Protein AF-A0A523V7X3-F1 (afdb_monomer)

Solvent-accessible surface area (backbone atoms only — not comparable to full-atom values): 6472 Å² total; per-residue (Å²): 141,84,72,87,79,76,80,51,74,69,57,52,54,48,49,52,51,59,47,60,76,43,55,84,45,97,79,38,64,65,64,50,52,50,51,48,22,69,75,69,60,20,37,58,74,79,51,42,60,54,52,14,61,64,70,76,48,55,48,65,59,55,52,50,50,45,71,67,39,88,89,45,47,68,55,85,63,70,98,73,83,86,82,76,63,77,51,73,74,34,50,77,74,43,31,66,56,55,49,56,60,77,74,106

Sequence (104 aa):
MSKATAITEAELARIDTIVSEHSRQKWAMIPLLQKIQNEFGYIPPQSIPIIARSLGLFPSQVQGVISFYAQLYTQPRGRTVVRVCRGTACHVRGGKTILKLVKR

Radius of gyration: 16.98 Å; Cα contacts (8 Å, |Δi|>4): 75; chains: 1; bounding box: 39×35×40 Å

Structure (mmCIF, N/CA/C/O backbone):
data_AF-A0A523V7X3-F1
#
_entry.id   AF-A0A523V7X3-F1
#
loop_
_atom_site.group_PDB
_atom_site.id
_atom_site.type_symbol
_atom_site.label_atom_id
_atom_site.label_alt_id
_atom_site.label_comp_id
_atom_site.label_asym_id
_atom_site.label_entity_id
_atom_site.label_seq_id
_atom_site.pdbx_PDB_ins_code
_atom_site.Cartn_x
_atom_site.Cartn_y
_atom_site.Cartn_z
_atom_site.occupancy
_atom_site.B_iso_or_equiv
_atom_site.auth_seq_id
_atom_site.auth_comp_id
_atom_site.auth_asym_id
_atom_site.auth_atom_id
_atom_site.pdbx_PDB_model_num
ATOM 1 N N . MET A 1 1 ? 4.165 21.425 -4.529 1.00 32.44 1 MET A N 1
ATOM 2 C CA . MET A 1 1 ? 4.277 20.286 -3.588 1.00 32.44 1 MET A CA 1
ATOM 3 C C . MET A 1 1 ? 2.904 20.037 -2.966 1.00 32.44 1 MET A C 1
ATOM 5 O O . MET A 1 1 ? 2.654 20.454 -1.847 1.00 32.44 1 MET A O 1
ATOM 9 N N . SER A 1 2 ? 1.965 19.508 -3.757 1.00 30.00 2 SER A N 1
ATOM 10 C CA . SER A 1 2 ? 0.525 19.694 -3.530 1.00 30.00 2 SER A CA 1
ATOM 11 C C . SER A 1 2 ? -0.167 18.404 -3.088 1.00 30.00 2 SER A C 1
ATOM 13 O O . SER A 1 2 ? -0.065 17.392 -3.775 1.00 30.00 2 SER A O 1
ATOM 15 N N . LYS A 1 3 ? -0.902 18.540 -1.977 1.00 40.34 3 LYS A N 1
ATOM 16 C CA . LYS A 1 3 ? -1.953 17.680 -1.411 1.00 40.34 3 LYS A CA 1
ATOM 17 C C . LYS A 1 3 ? -1.507 16.392 -0.712 1.00 40.34 3 LYS A C 1
ATOM 19 O O . LYS A 1 3 ? -1.460 15.314 -1.290 1.00 40.34 3 LYS A O 1
ATOM 24 N N . ALA A 1 4 ? -1.322 16.515 0.605 1.00 46.31 4 ALA A N 1
ATOM 25 C CA . ALA A 1 4 ? -1.738 15.470 1.530 1.00 46.31 4 ALA A CA 1
ATOM 26 C C . ALA A 1 4 ? -3.228 15.184 1.265 1.00 46.31 4 ALA A C 1
ATOM 28 O O . ALA A 1 4 ? -4.082 16.034 1.512 1.00 46.31 4 ALA A O 1
ATOM 29 N N . THR A 1 5 ? -3.515 14.038 0.653 1.00 54.81 5 THR A N 1
ATOM 30 C CA . THR A 1 5 ? -4.868 13.576 0.341 1.00 54.81 5 THR A CA 1
ATOM 31 C C . THR A 1 5 ? -5.615 13.330 1.647 1.00 54.81 5 THR A C 1
ATOM 33 O O . THR A 1 5 ? -5.389 12.327 2.324 1.00 54.81 5 THR A O 1
ATOM 36 N N . ALA A 1 6 ? -6.461 14.282 2.036 1.00 60.78 6 ALA A N 1
ATOM 37 C CA . ALA A 1 6 ? -7.444 14.079 3.085 1.00 60.78 6 ALA A CA 1
ATOM 38 C C . ALA A 1 6 ? -8.443 13.031 2.584 1.00 60.78 6 ALA A C 1
ATOM 40 O O . ALA A 1 6 ? -9.122 13.263 1.586 1.00 60.78 6 ALA A O 1
ATOM 41 N N . ILE A 1 7 ? -8.479 11.873 3.243 1.00 70.38 7 ILE A N 1
ATOM 42 C CA . ILE A 1 7 ? -9.522 10.875 3.014 1.00 70.38 7 ILE A CA 1
ATOM 43 C C . ILE A 1 7 ? -10.858 11.507 3.403 1.00 70.38 7 ILE A C 1
ATOM 45 O O . ILE A 1 7 ? -10.963 12.141 4.455 1.00 70.38 7 ILE A O 1
ATOM 49 N N . THR A 1 8 ? -11.865 11.336 2.563 1.00 80.88 8 THR A N 1
ATOM 50 C CA . THR A 1 8 ? -13.234 11.762 2.840 1.00 80.88 8 THR A CA 1
ATOM 51 C C . THR A 1 8 ? -13.923 10.806 3.815 1.00 8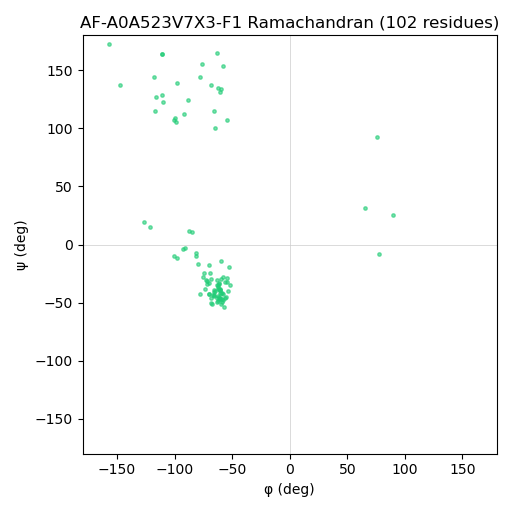0.88 8 THR A C 1
ATOM 53 O O . THR A 1 8 ? -13.599 9.624 3.915 1.00 80.88 8 THR A O 1
ATOM 56 N N . GLU A 1 9 ? -14.925 11.298 4.531 1.00 79.00 9 GLU A N 1
ATOM 57 C CA . GLU A 1 9 ? -15.682 10.499 5.504 1.00 79.00 9 GLU A CA 1
ATOM 58 C C . GLU A 1 9 ? -16.379 9.282 4.859 1.00 79.00 9 GLU A C 1
ATOM 60 O O . GLU A 1 9 ? -16.473 8.211 5.458 1.00 79.00 9 GLU A O 1
ATOM 65 N N . ALA A 1 10 ? -16.753 9.397 3.580 1.00 81.25 10 ALA A N 1
ATOM 66 C CA . ALA A 1 10 ? -17.287 8.293 2.785 1.00 81.25 10 ALA A CA 1
ATOM 67 C C . ALA A 1 10 ? -16.256 7.175 2.534 1.00 81.25 10 ALA A C 1
ATOM 69 O O . ALA A 1 10 ? -16.592 5.992 2.583 1.00 81.25 10 ALA A O 1
ATOM 70 N N . GLU A 1 11 ? -14.994 7.523 2.283 1.00 83.88 11 GLU A N 1
ATOM 71 C CA . GLU A 1 11 ? -13.918 6.550 2.059 1.00 83.88 11 GLU A CA 1
ATOM 72 C C . GLU A 1 11 ? -13.529 5.829 3.361 1.00 83.88 11 GLU A C 1
ATOM 74 O O . GLU A 1 11 ? -13.245 4.632 3.344 1.00 83.88 11 GLU A O 1
ATOM 79 N N . LEU A 1 12 ? -13.600 6.520 4.503 1.00 83.62 12 LEU A N 1
ATOM 80 C CA . LEU A 1 12 ? -13.470 5.919 5.835 1.00 83.62 12 LEU A CA 1
ATOM 81 C C . LEU A 1 12 ? -14.565 4.875 6.100 1.00 83.62 12 LEU A C 1
ATOM 83 O O . LEU A 1 12 ? -14.247 3.744 6.468 1.00 83.62 12 LEU A O 1
ATOM 87 N N . ALA A 1 13 ? -15.827 5.198 5.805 1.00 85.94 13 ALA A N 1
ATOM 88 C CA . ALA A 1 13 ? -16.935 4.244 5.920 1.00 85.94 13 ALA A CA 1
ATOM 89 C C . ALA A 1 13 ? -16.764 3.019 4.995 1.00 85.94 13 ALA A C 1
ATOM 91 O O . ALA A 1 13 ? -17.124 1.890 5.351 1.00 85.94 13 ALA A O 1
ATOM 92 N N . ARG A 1 14 ? -16.172 3.210 3.808 1.00 89.06 14 ARG A N 1
ATOM 93 C CA . ARG A 1 14 ? -15.812 2.098 2.915 1.00 89.06 14 ARG A CA 1
ATOM 94 C C . ARG A 1 14 ? -14.727 1.213 3.512 1.00 89.06 14 ARG A C 1
ATOM 96 O O . ARG A 1 14 ? -14.872 -0.006 3.471 1.00 89.06 14 ARG A O 1
ATOM 103 N N . ILE A 1 15 ? -13.686 1.796 4.106 1.00 87.12 15 ILE A N 1
ATOM 104 C CA . ILE A 1 15 ? -12.643 1.038 4.810 1.00 87.12 15 ILE A CA 1
ATOM 105 C C . ILE A 1 15 ? -13.261 0.209 5.939 1.00 87.12 15 ILE A C 1
ATOM 107 O O . ILE A 1 15 ? -12.980 -0.985 6.015 1.00 87.12 15 ILE A O 1
ATOM 111 N N . ASP A 1 16 ? -14.140 0.790 6.758 1.00 86.50 16 ASP A N 1
ATOM 112 C CA . ASP A 1 16 ? -14.833 0.058 7.828 1.00 86.50 16 ASP A CA 1
ATOM 113 C C . ASP A 1 16 ? -15.636 -1.132 7.289 1.00 86.50 16 ASP A C 1
ATOM 115 O O . ASP A 1 16 ? -15.568 -2.238 7.833 1.00 86.50 16 ASP A O 1
ATOM 119 N N . THR A 1 17 ? -16.336 -0.942 6.168 1.00 87.81 17 THR A N 1
ATOM 120 C CA . THR A 1 17 ? -17.078 -2.017 5.495 1.00 87.81 17 THR A CA 1
ATOM 121 C C . THR A 1 17 ? -16.137 -3.153 5.083 1.00 87.81 17 THR A C 1
ATOM 123 O O . THR A 1 17 ? -16.349 -4.304 5.466 1.00 87.81 17 THR A O 1
ATOM 126 N N . ILE A 1 18 ? -15.043 -2.837 4.384 1.00 86.31 18 ILE A N 1
ATOM 127 C CA . ILE A 1 18 ? -14.040 -3.814 3.930 1.00 86.31 18 ILE A CA 1
ATOM 128 C C . ILE A 1 18 ? -13.423 -4.579 5.111 1.00 86.31 18 ILE A C 1
ATOM 130 O O . ILE A 1 18 ? -13.219 -5.796 5.042 1.00 86.31 18 ILE A O 1
ATOM 134 N N . VAL A 1 19 ? -13.121 -3.866 6.195 1.00 85.81 19 VAL A N 1
ATOM 135 C CA . VAL A 1 19 ? -12.539 -4.423 7.417 1.00 85.81 19 VAL A CA 1
ATOM 136 C C . VAL A 1 19 ? -13.530 -5.374 8.096 1.00 85.81 19 VAL A C 1
ATOM 138 O O . VAL A 1 19 ? -13.154 -6.493 8.451 1.00 85.81 19 VAL A O 1
ATOM 141 N N . SER A 1 20 ? -14.807 -4.995 8.196 1.00 83.50 20 SER A N 1
ATOM 142 C CA . SER A 1 20 ? -15.855 -5.837 8.788 1.00 83.50 20 SER A CA 1
ATOM 143 C C . SER A 1 20 ? -16.049 -7.168 8.048 1.00 83.50 20 SER A C 1
ATOM 145 O O . SER A 1 20 ? -16.179 -8.209 8.697 1.00 83.50 20 SER A O 1
ATOM 147 N N . GLU A 1 21 ? -15.959 -7.169 6.712 1.00 81.81 21 GLU A N 1
ATOM 148 C CA . GLU A 1 21 ? -16.033 -8.378 5.879 1.00 81.81 21 GLU A CA 1
ATOM 149 C C . GLU A 1 21 ? -14.901 -9.371 6.188 1.00 81.81 21 GLU A C 1
ATOM 151 O O . GLU A 1 21 ? -15.099 -10.585 6.125 1.00 81.81 21 GLU A O 1
ATOM 156 N N . HIS A 1 22 ? -13.718 -8.863 6.549 1.00 77.44 22 HIS A N 1
ATOM 157 C CA . HIS A 1 22 ? -12.514 -9.667 6.786 1.00 77.44 22 HIS A CA 1
ATOM 158 C C . HIS A 1 22 ? -12.259 -9.972 8.269 1.00 77.44 22 HIS A C 1
ATOM 160 O O . HIS A 1 22 ? -11.451 -10.847 8.576 1.00 77.44 22 HIS A O 1
ATOM 166 N N . SER A 1 23 ? -12.972 -9.313 9.189 1.00 67.38 23 SER A N 1
ATOM 167 C CA . SER A 1 23 ? -12.795 -9.430 10.648 1.00 67.38 23 SER A CA 1
ATOM 168 C C . SER A 1 23 ? -12.879 -10.866 11.193 1.00 67.38 23 SER A C 1
ATOM 170 O O . SER A 1 23 ? -12.227 -11.197 12.180 1.00 67.38 23 SER A O 1
ATOM 172 N N . ARG A 1 24 ? -13.634 -11.757 10.534 1.00 69.25 24 ARG A N 1
ATOM 173 C CA . ARG A 1 24 ? -13.799 -13.163 10.955 1.00 69.25 24 ARG A CA 1
ATOM 174 C C . ARG A 1 24 ? -12.651 -14.086 10.540 1.00 69.25 24 ARG A C 1
ATOM 176 O O . ARG A 1 24 ? -12.615 -15.243 10.957 1.00 69.25 24 ARG A O 1
ATOM 183 N N . GLN A 1 25 ? -11.706 -13.603 9.738 1.00 68.06 25 GLN A N 1
ATOM 184 C CA . GLN A 1 25 ? -10.583 -14.395 9.252 1.00 68.06 25 GLN A CA 1
ATOM 185 C C . GLN A 1 25 ? -9.317 -14.089 10.066 1.00 68.06 25 GLN A C 1
ATOM 187 O O . GLN A 1 25 ? -8.679 -13.055 9.883 1.00 68.06 25 GLN A O 1
ATOM 192 N N . LYS A 1 26 ? -8.906 -15.033 10.927 1.00 55.75 26 LYS A N 1
ATOM 193 C CA . LYS A 1 26 ? -7.737 -14.916 11.831 1.00 55.75 26 LYS A CA 1
ATOM 194 C C . LYS A 1 26 ? -6.408 -14.529 11.154 1.00 55.75 26 LYS A C 1
ATOM 196 O O . LYS A 1 26 ? -5.503 -14.075 11.842 1.00 55.75 26 LYS A O 1
ATOM 201 N N . TRP A 1 27 ? -6.276 -14.697 9.837 1.00 65.50 27 TRP A N 1
ATOM 202 C CA . TRP A 1 27 ? -5.022 -14.497 9.094 1.00 65.50 27 TRP A CA 1
ATOM 203 C C . TRP A 1 27 ? -5.150 -13.528 7.906 1.00 65.50 27 TRP A C 1
ATOM 205 O O . TRP A 1 27 ? -4.316 -13.529 7.004 1.00 65.50 27 TRP A O 1
ATOM 215 N N . ALA A 1 28 ? -6.185 -12.685 7.881 1.00 73.94 28 ALA A N 1
ATOM 216 C CA . ALA A 1 28 ? -6.518 -11.891 6.697 1.00 73.94 28 ALA A CA 1
ATOM 217 C C . ALA A 1 28 ? -5.806 -10.533 6.575 1.00 73.94 28 ALA A C 1
ATOM 219 O O . ALA A 1 28 ? -6.176 -9.754 5.704 1.00 73.94 28 ALA A O 1
ATOM 220 N N . MET A 1 29 ? -4.778 -10.220 7.374 1.00 85.56 29 MET A N 1
ATOM 221 C CA . MET A 1 29 ? -4.197 -8.867 7.356 1.00 85.56 29 MET A CA 1
ATOM 222 C C . MET A 1 29 ? -3.594 -8.479 5.996 1.00 85.56 29 MET A C 1
ATOM 224 O O . MET A 1 29 ? -3.838 -7.376 5.515 1.00 85.56 29 MET A O 1
ATOM 228 N N . ILE A 1 30 ? -2.844 -9.377 5.345 1.00 89.44 30 ILE A N 1
ATOM 229 C CA . ILE A 1 30 ? -2.276 -9.103 4.013 1.00 89.44 30 ILE A CA 1
ATOM 230 C C . ILE A 1 30 ? -3.386 -8.993 2.950 1.00 89.44 30 ILE A C 1
ATOM 23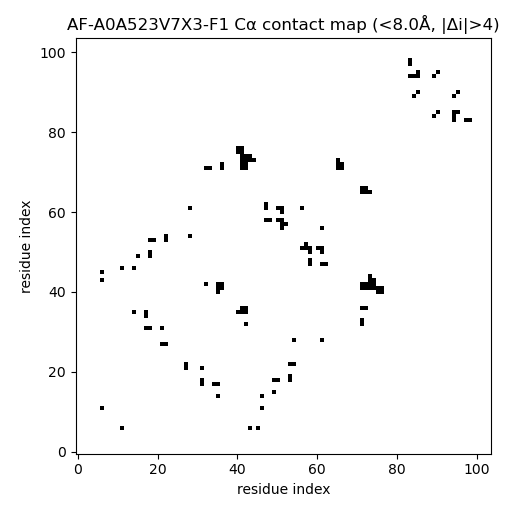2 O O . ILE A 1 30 ? -3.413 -7.969 2.265 1.00 89.44 30 ILE A O 1
ATOM 236 N N . PRO A 1 31 ? -4.323 -9.960 2.821 1.00 89.38 31 PRO A N 1
ATOM 237 C CA . PRO A 1 31 ? -5.463 -9.826 1.911 1.00 89.38 31 PRO A CA 1
ATOM 238 C C . PRO A 1 31 ? -6.282 -8.548 2.129 1.00 89.38 31 PRO A C 1
ATOM 240 O O . PRO A 1 31 ? -6.658 -7.884 1.166 1.00 89.38 31 PRO A O 1
ATOM 243 N N . LEU A 1 32 ? -6.504 -8.161 3.387 1.00 90.38 32 LEU A N 1
ATOM 244 C CA . LEU A 1 32 ? -7.221 -6.944 3.759 1.00 90.38 32 LEU A CA 1
ATOM 245 C C . LEU A 1 32 ? -6.487 -5.687 3.275 1.00 90.38 32 LEU A C 1
ATOM 247 O O . LEU A 1 32 ? -7.083 -4.841 2.609 1.00 90.38 32 LEU A O 1
ATOM 251 N N . LEU A 1 33 ? -5.184 -5.581 3.553 1.00 91.44 33 LEU A N 1
ATOM 252 C CA . LEU A 1 33 ? -4.357 -4.459 3.096 1.00 91.44 33 LEU A CA 1
ATOM 253 C C . LEU A 1 33 ? -4.297 -4.386 1.564 1.00 91.44 33 LEU A C 1
ATOM 255 O O . LEU A 1 33 ? -4.346 -3.296 0.998 1.00 91.44 33 LEU A O 1
ATOM 259 N N . GLN A 1 34 ? -4.240 -5.535 0.885 1.00 91.38 34 GLN A N 1
ATOM 260 C CA . GLN A 1 34 ? -4.294 -5.606 -0.576 1.00 91.38 34 GLN A CA 1
ATOM 261 C C . GLN A 1 34 ? -5.650 -5.152 -1.123 1.00 91.38 34 GLN A C 1
ATOM 263 O O . GLN A 1 34 ? -5.678 -4.422 -2.110 1.00 91.38 34 GLN A O 1
ATOM 268 N N . LYS A 1 35 ? -6.767 -5.528 -0.486 1.00 90.94 35 LYS A N 1
ATOM 269 C CA . LYS A 1 35 ? -8.112 -5.101 -0.899 1.00 90.94 35 LYS A CA 1
ATOM 270 C C . LYS A 1 35 ? -8.281 -3.588 -0.773 1.00 90.94 35 LYS A C 1
ATOM 272 O O . LYS A 1 35 ? -8.699 -2.953 -1.736 1.00 90.94 35 LYS A O 1
ATOM 277 N N . ILE A 1 36 ? -7.854 -3.010 0.352 1.00 90.69 36 ILE A N 1
ATOM 278 C CA . ILE A 1 36 ? -7.836 -1.553 0.553 1.00 90.69 36 ILE A CA 1
ATOM 279 C C . ILE A 1 36 ? -6.969 -0.886 -0.525 1.00 90.69 36 ILE A C 1
ATOM 281 O O . ILE A 1 36 ? -7.419 0.028 -1.208 1.00 90.69 36 ILE A O 1
ATOM 285 N N . GLN A 1 37 ? -5.751 -1.380 -0.754 1.00 91.69 37 GLN A N 1
ATOM 286 C CA . GLN A 1 37 ? -4.876 -0.809 -1.776 1.00 91.69 37 GLN A CA 1
ATOM 287 C C . GLN A 1 37 ? -5.446 -0.915 -3.197 1.00 91.69 37 GLN A C 1
ATOM 289 O O . GLN A 1 37 ? -5.210 -0.025 -4.007 1.00 91.69 37 GLN A O 1
ATOM 294 N N . ASN A 1 38 ? -6.170 -1.985 -3.523 1.00 90.06 38 ASN A N 1
ATOM 295 C CA . ASN A 1 38 ? -6.790 -2.149 -4.837 1.00 90.06 38 ASN A CA 1
ATOM 296 C C . ASN A 1 38 ? -7.962 -1.181 -5.047 1.00 90.06 38 ASN A C 1
ATOM 298 O O . ASN A 1 38 ? -8.170 -0.730 -6.169 1.00 90.06 38 ASN A O 1
ATOM 302 N N . GLU A 1 39 ? -8.701 -0.854 -3.985 1.00 89.12 39 GLU A N 1
ATOM 303 C CA . GLU A 1 39 ? -9.844 0.064 -4.045 1.00 89.12 39 GLU A CA 1
ATOM 304 C C . GLU A 1 39 ? -9.398 1.533 -4.102 1.00 89.12 39 GLU A C 1
ATOM 306 O O . GLU A 1 39 ? -9.907 2.297 -4.918 1.00 89.12 39 GLU A O 1
ATOM 311 N N . PHE A 1 40 ? -8.392 1.918 -3.309 1.00 87.81 40 PHE A N 1
ATOM 312 C CA . PHE A 1 40 ? -7.924 3.311 -3.213 1.00 87.81 40 PHE A CA 1
ATOM 313 C C . PHE A 1 40 ? -6.652 3.612 -4.025 1.00 87.81 40 PHE A C 1
ATOM 315 O O . PHE A 1 40 ? -6.230 4.761 -4.142 1.00 87.81 40 PHE A O 1
ATOM 322 N N . GLY A 1 41 ? -5.986 2.591 -4.566 1.00 88.12 41 GLY A N 1
ATOM 323 C CA . GLY A 1 41 ? -4.693 2.705 -5.254 1.00 88.12 41 GLY A CA 1
ATOM 324 C C . GLY A 1 41 ? -3.478 2.856 -4.326 1.00 88.12 41 GLY A C 1
ATOM 325 O O . GLY A 1 41 ? -2.342 2.803 -4.796 1.00 88.12 41 GLY A O 1
ATOM 326 N N . TYR A 1 42 ? -3.689 3.036 -3.022 1.00 91.00 42 TYR A N 1
ATOM 327 C CA . TYR A 1 42 ? -2.680 3.079 -1.957 1.00 91.00 42 TYR A CA 1
ATOM 328 C C . TYR A 1 42 ? -3.344 2.730 -0.617 1.00 91.00 42 TYR A C 1
ATOM 330 O O . TYR A 1 42 ? -4.563 2.599 -0.551 1.00 91.00 42 TYR A O 1
ATOM 338 N N . ILE A 1 43 ? -2.560 2.566 0.449 1.00 91.50 43 ILE A N 1
ATOM 339 C CA . ILE A 1 43 ? -3.075 2.327 1.805 1.00 91.50 43 ILE A CA 1
ATOM 340 C C . ILE A 1 43 ? -3.055 3.647 2.573 1.00 91.50 43 ILE A C 1
ATOM 342 O O . ILE A 1 43 ? -1.975 4.128 2.927 1.00 91.50 43 ILE A O 1
ATOM 346 N N . PRO A 1 44 ? -4.210 4.258 2.851 1.00 90.94 44 PRO A N 1
ATOM 347 C CA . PRO A 1 44 ? -4.216 5.530 3.544 1.00 90.94 44 PRO A CA 1
ATOM 348 C C . PRO A 1 44 ? -3.744 5.393 5.004 1.00 90.94 44 PRO A C 1
ATOM 350 O O . PRO A 1 44 ? -4.183 4.479 5.697 1.00 90.94 44 PRO A O 1
ATOM 353 N N . PRO A 1 45 ? -2.896 6.292 5.536 1.00 89.62 45 PRO A N 1
ATOM 354 C CA . PRO A 1 45 ? -2.396 6.181 6.912 1.00 89.62 45 PRO A CA 1
ATOM 355 C C . PRO A 1 45 ? -3.497 6.108 7.984 1.00 89.62 45 PRO A C 1
ATOM 357 O O . PRO A 1 45 ? -3.339 5.437 9.001 1.00 89.62 45 PRO A O 1
ATOM 360 N N . GLN A 1 46 ? -4.634 6.763 7.747 1.00 89.25 46 GLN A N 1
ATOM 361 C CA . GLN A 1 46 ? -5.785 6.778 8.647 1.00 89.25 46 GLN A CA 1
ATOM 362 C C . GLN A 1 46 ? -6.504 5.416 8.712 1.00 89.25 46 GLN A C 1
ATOM 364 O O . GLN A 1 46 ? -7.222 5.164 9.676 1.00 89.25 46 GLN A O 1
ATOM 369 N N . SER A 1 47 ? -6.285 4.510 7.747 1.00 89.25 47 SER A N 1
ATOM 370 C CA . SER A 1 47 ? -6.853 3.155 7.781 1.00 89.25 47 SER A CA 1
ATOM 371 C C . SER A 1 47 ? -6.141 2.248 8.789 1.00 89.25 47 SER A C 1
ATOM 373 O O . SER A 1 47 ? -6.725 1.288 9.282 1.00 89.25 47 SER A O 1
ATOM 375 N N . ILE A 1 48 ? -4.882 2.542 9.126 1.00 91.00 48 ILE A N 1
ATOM 376 C CA . ILE A 1 48 ? -4.050 1.738 10.032 1.00 91.00 48 ILE A CA 1
ATOM 377 C C . ILE A 1 48 ? -4.701 1.545 11.414 1.00 91.00 48 ILE A C 1
ATOM 379 O O . ILE A 1 48 ? -4.842 0.392 11.827 1.00 91.00 48 ILE A O 1
ATOM 383 N N . PRO A 1 49 ? -5.115 2.603 12.146 1.00 90.81 49 PRO A N 1
ATOM 384 C CA . PRO A 1 49 ? -5.743 2.433 13.457 1.00 90.81 49 PRO A CA 1
ATOM 385 C C . PRO A 1 49 ? -7.071 1.665 13.396 1.00 90.81 49 PRO A C 1
ATOM 387 O O . PRO A 1 49 ? -7.398 0.950 14.343 1.00 90.81 49 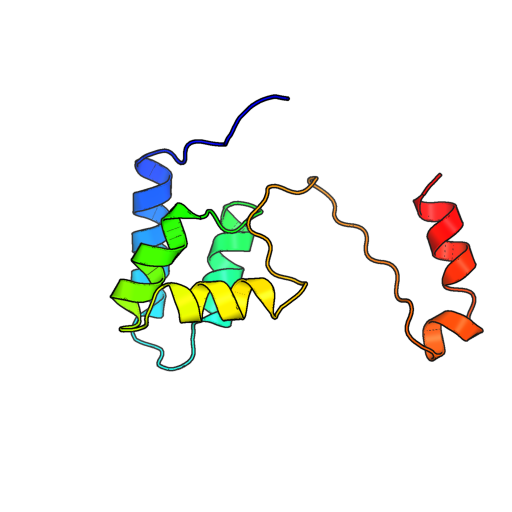PRO A O 1
ATOM 390 N N . ILE A 1 50 ? -7.811 1.771 12.290 1.00 89.44 50 ILE A N 1
ATOM 391 C CA . ILE A 1 50 ? -9.082 1.065 12.072 1.00 89.44 50 ILE A CA 1
ATOM 392 C C . ILE A 1 50 ? -8.832 -0.438 11.932 1.00 89.44 50 ILE A C 1
ATOM 394 O O . ILE A 1 50 ? -9.416 -1.250 12.651 1.00 89.44 50 ILE A O 1
ATOM 398 N N . ILE A 1 51 ? -7.891 -0.801 11.059 1.00 88.88 51 ILE A N 1
ATOM 399 C CA . ILE A 1 51 ? -7.475 -2.188 10.827 1.00 88.88 51 ILE A CA 1
ATOM 400 C C . ILE A 1 51 ? -6.928 -2.802 12.119 1.00 88.88 51 ILE A C 1
ATOM 402 O O . ILE A 1 51 ? -7.308 -3.912 12.487 1.00 88.88 51 ILE A O 1
ATOM 406 N N . ALA A 1 52 ? -6.069 -2.067 12.830 1.00 90.00 52 ALA A N 1
ATOM 407 C CA . ALA A 1 52 ? -5.487 -2.501 14.095 1.00 90.00 52 ALA A CA 1
ATOM 408 C C . ALA A 1 52 ? -6.574 -2.812 15.137 1.00 90.00 52 ALA A C 1
ATOM 410 O O . ALA A 1 52 ? -6.573 -3.894 15.723 1.00 90.00 52 ALA A O 1
ATOM 411 N N . ARG A 1 53 ? -7.554 -1.912 15.298 1.00 88.81 53 ARG A N 1
ATOM 412 C CA . ARG A 1 53 ? -8.681 -2.099 16.222 1.00 88.81 53 ARG A CA 1
ATOM 413 C C . ARG A 1 53 ? -9.525 -3.316 15.857 1.00 88.81 53 ARG A C 1
ATOM 415 O O . ARG A 1 53 ? -9.852 -4.102 16.739 1.00 88.81 53 ARG A O 1
ATOM 422 N N . SER A 1 54 ? -9.850 -3.497 14.578 1.00 85.62 54 SER A N 1
ATOM 423 C CA . SER A 1 54 ? -10.678 -4.627 14.144 1.00 85.62 54 SER A CA 1
ATOM 424 C C . SER A 1 54 ? -9.981 -5.979 14.273 1.00 85.62 54 SER A C 1
ATOM 426 O O . SER A 1 54 ? -10.664 -6.984 14.449 1.00 85.62 54 SER A O 1
ATOM 428 N N . LEU A 1 55 ? -8.654 -6.025 14.146 1.00 85.06 55 LEU A N 1
ATOM 429 C CA . LEU A 1 55 ? -7.877 -7.261 14.257 1.00 85.06 55 LEU A CA 1
ATOM 430 C C . LEU A 1 55 ? -7.365 -7.520 15.684 1.00 85.06 55 LEU A C 1
ATOM 432 O O . LEU A 1 55 ? -6.746 -8.554 15.920 1.00 85.06 55 LEU A O 1
ATOM 436 N N . GLY A 1 56 ? -7.598 -6.600 16.628 1.00 86.75 56 GLY A N 1
ATOM 437 C CA . GLY A 1 56 ? -7.060 -6.694 17.988 1.00 86.75 56 GLY A CA 1
ATOM 438 C C . GLY A 1 56 ? -5.530 -6.593 18.042 1.00 86.75 56 GLY A C 1
ATOM 439 O O . GLY A 1 56 ? -4.903 -7.215 18.895 1.00 86.75 56 GLY A O 1
ATOM 440 N N . LEU A 1 57 ? -4.926 -5.847 17.114 1.00 88.31 57 LEU A N 1
ATOM 441 C CA . LEU A 1 57 ? -3.479 -5.666 16.976 1.00 88.31 57 LEU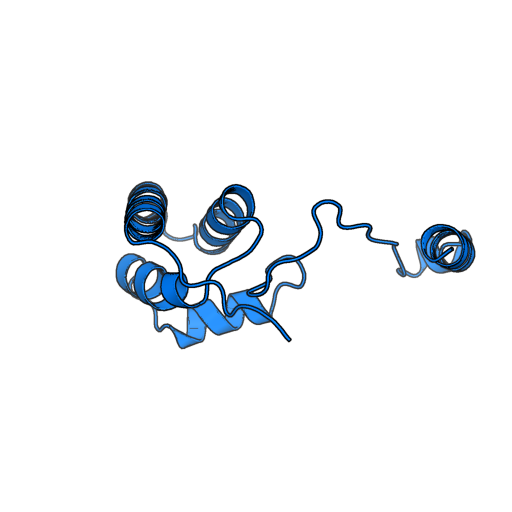 A CA 1
ATOM 442 C C . LEU A 1 57 ? -3.063 -4.235 17.324 1.00 88.31 57 LEU A C 1
ATOM 444 O O . LEU A 1 57 ? -3.872 -3.307 17.328 1.00 88.31 57 LEU A O 1
ATOM 448 N N . PHE A 1 58 ? -1.768 -4.031 17.553 1.00 91.75 58 PHE A N 1
ATOM 449 C CA . PHE A 1 58 ? -1.214 -2.688 17.686 1.00 91.75 58 PHE A CA 1
ATOM 450 C C . PHE A 1 58 ? -1.036 -2.028 16.308 1.00 91.75 58 PHE A C 1
ATOM 452 O O . PHE A 1 58 ? -0.605 -2.692 15.359 1.00 91.75 58 PHE A O 1
ATOM 459 N N . PRO A 1 59 ? -1.256 -0.703 16.180 1.00 92.31 59 PRO A N 1
ATOM 460 C CA . PRO A 1 59 ? -0.992 0.024 14.935 1.00 92.31 59 PRO A CA 1
ATOM 461 C C . PRO A 1 59 ? 0.438 -0.161 14.407 1.00 92.31 59 PRO A C 1
ATOM 463 O O . PRO A 1 59 ? 0.654 -0.210 13.199 1.00 92.31 59 PRO A O 1
ATOM 466 N N . SER A 1 60 ? 1.413 -0.325 15.307 1.00 94.06 60 SER A N 1
ATOM 467 C CA . SER A 1 60 ? 2.815 -0.594 14.967 1.00 94.06 60 SER A CA 1
ATOM 468 C C . SER A 1 60 ? 3.012 -1.923 14.234 1.00 94.06 60 SER A C 1
ATOM 470 O O . SER A 1 60 ? 3.851 -2.000 13.342 1.00 94.06 60 SER A O 1
ATOM 472 N N . GLN A 1 61 ? 2.229 -2.955 14.558 1.00 91.69 61 GLN A N 1
ATOM 473 C CA . GLN A 1 61 ? 2.297 -4.255 13.886 1.00 91.69 61 GLN A CA 1
ATOM 474 C C . GLN A 1 61 ? 1.761 -4.157 12.456 1.00 91.69 61 GLN A C 1
ATOM 476 O O . GLN A 1 61 ? 2.378 -4.672 11.524 1.00 91.69 61 GLN A O 1
ATOM 481 N N . VAL A 1 62 ? 0.653 -3.433 12.270 1.00 91.94 62 VAL A N 1
ATOM 482 C CA . VAL A 1 62 ? 0.085 -3.163 10.942 1.00 91.94 62 VAL A CA 1
ATOM 483 C C . VAL A 1 62 ? 1.077 -2.356 10.103 1.00 91.94 62 VAL A C 1
ATOM 485 O O . VAL A 1 62 ? 1.400 -2.747 8.981 1.00 91.94 62 VAL A O 1
ATOM 488 N N . GLN A 1 63 ? 1.635 -1.283 10.670 1.00 93.31 63 GLN A N 1
ATOM 489 C CA . GLN A 1 63 ? 2.653 -0.466 10.009 1.00 93.31 63 GLN A CA 1
ATOM 490 C C . GLN A 1 63 ? 3.911 -1.275 9.662 1.00 93.31 63 GLN A C 1
ATOM 492 O O . GLN A 1 63 ? 4.468 -1.099 8.579 1.00 93.31 63 GLN A O 1
ATOM 497 N N . GLY A 1 64 ? 4.337 -2.181 10.546 1.00 93.19 64 GLY A N 1
ATOM 498 C CA . GLY A 1 64 ? 5.472 -3.072 10.319 1.00 93.19 64 GLY A CA 1
ATOM 499 C C . GLY A 1 64 ? 5.261 -4.008 9.130 1.00 93.19 64 GLY A C 1
ATOM 500 O O . GLY A 1 64 ? 6.177 -4.231 8.347 1.00 93.19 64 GLY A O 1
ATOM 501 N N . VAL A 1 65 ? 4.043 -4.512 8.927 1.00 92.88 65 VAL A N 1
ATOM 502 C CA . VAL A 1 65 ? 3.740 -5.343 7.752 1.00 92.88 65 VAL A CA 1
ATOM 503 C C . VAL A 1 65 ? 3.647 -4.517 6.476 1.00 92.88 65 VAL A C 1
ATOM 505 O O . VAL A 1 65 ? 4.141 -4.955 5.436 1.00 92.88 65 VAL A O 1
ATOM 508 N N . ILE A 1 66 ? 3.078 -3.311 6.543 1.00 93.44 66 ILE A N 1
ATOM 509 C CA . ILE A 1 66 ? 3.047 -2.398 5.394 1.00 93.44 66 ILE A CA 1
ATOM 510 C C . ILE A 1 66 ? 4.471 -2.053 4.936 1.00 93.44 66 ILE A C 1
ATOM 512 O O . ILE A 1 66 ? 4.733 -2.042 3.737 1.00 93.44 66 ILE A O 1
ATOM 516 N N . SER A 1 67 ? 5.400 -1.810 5.865 1.00 92.12 67 SER A N 1
ATOM 517 C CA . SER A 1 67 ? 6.795 -1.506 5.523 1.00 92.12 67 SER A CA 1
ATOM 518 C C . SER A 1 67 ? 7.597 -2.734 5.082 1.00 92.12 67 SER A C 1
ATOM 520 O O . SER A 1 67 ? 8.525 -2.596 4.285 1.00 92.12 67 SER A O 1
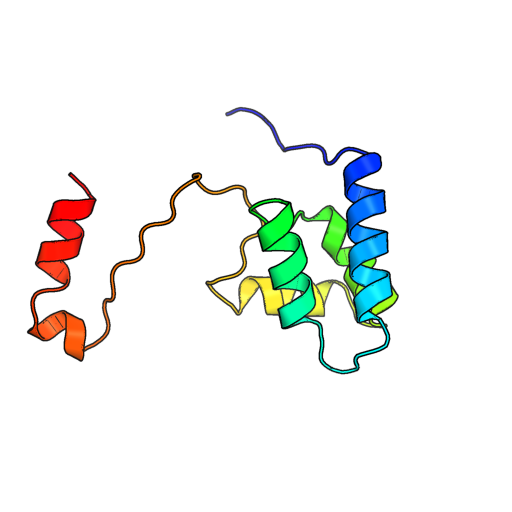ATOM 522 N N . PHE A 1 68 ? 7.237 -3.930 5.553 1.00 93.50 68 PHE A N 1
ATOM 523 C CA . PHE A 1 68 ? 7.919 -5.174 5.199 1.00 93.50 68 PHE A CA 1
ATOM 524 C C . PHE A 1 68 ? 7.674 -5.598 3.742 1.00 93.50 68 PHE A C 1
ATOM 526 O O . PHE A 1 68 ? 8.602 -6.005 3.041 1.00 93.50 68 PHE A O 1
ATOM 533 N N . TYR A 1 69 ? 6.434 -5.495 3.253 1.00 92.31 69 TYR A N 1
ATOM 534 C CA . TYR A 1 69 ? 6.089 -5.921 1.895 1.00 92.31 69 TYR A CA 1
ATOM 535 C C . TYR A 1 69 ? 6.208 -4.777 0.886 1.00 92.31 69 TYR A C 1
ATOM 537 O O . TYR A 1 69 ? 5.357 -3.898 0.822 1.00 92.31 69 TYR A O 1
ATOM 545 N N . ALA A 1 70 ? 7.175 -4.865 -0.034 1.00 89.44 70 ALA A N 1
ATOM 546 C CA . ALA A 1 70 ? 7.391 -3.866 -1.096 1.00 89.44 70 ALA A CA 1
ATOM 547 C C . ALA A 1 70 ? 6.191 -3.646 -2.050 1.00 89.44 70 ALA A C 1
ATOM 549 O O . ALA A 1 70 ? 6.167 -2.694 -2.840 1.00 89.44 70 ALA A O 1
ATOM 550 N N . GLN A 1 71 ? 5.212 -4.555 -2.026 1.00 90.69 71 GLN A N 1
ATOM 551 C CA . GLN A 1 71 ? 3.968 -4.449 -2.784 1.00 90.69 71 GLN A CA 1
ATOM 552 C C . GLN A 1 71 ? 2.937 -3.530 -2.127 1.00 90.69 71 GLN A C 1
ATOM 554 O O . GLN A 1 71 ? 2.006 -3.134 -2.820 1.00 90.69 71 GLN A O 1
ATOM 559 N N . LEU A 1 72 ? 3.091 -3.216 -0.841 1.00 92.62 72 LEU A N 1
ATOM 560 C CA . LEU A 1 72 ? 2.212 -2.339 -0.082 1.00 92.62 72 LEU A CA 1
ATOM 561 C C . LEU A 1 72 ? 2.829 -0.938 -0.024 1.00 92.62 72 LEU A C 1
ATOM 563 O O . LEU A 1 72 ? 4.046 -0.782 0.094 1.00 92.62 72 LEU A O 1
ATOM 567 N N . TYR A 1 73 ? 2.012 0.099 -0.171 1.00 91.12 73 TYR A N 1
ATOM 568 C CA . TYR A 1 73 ? 2.483 1.480 -0.163 1.00 91.12 73 TYR A CA 1
ATOM 569 C C . TYR A 1 73 ? 1.445 2.422 0.429 1.00 91.12 73 TYR A C 1
ATOM 571 O O . TYR A 1 73 ? 0.263 2.359 0.108 1.00 91.12 73 TYR A O 1
ATOM 579 N N . THR A 1 74 ? 1.921 3.342 1.267 1.00 90.75 74 THR A N 1
ATOM 580 C CA . THR A 1 74 ? 1.090 4.341 1.955 1.00 90.75 74 THR A CA 1
ATOM 581 C C . THR A 1 74 ? 0.927 5.646 1.189 1.00 90.75 74 THR A C 1
ATOM 583 O O . THR A 1 74 ? 0.234 6.557 1.634 1.00 90.75 74 THR A O 1
ATOM 586 N N . GLN A 1 75 ? 1.589 5.756 0.040 1.00 87.62 75 GLN A N 1
ATOM 587 C CA . GLN A 1 75 ? 1.577 6.946 -0.793 1.00 87.62 75 GLN A CA 1
ATOM 588 C C . GLN A 1 75 ? 0.965 6.628 -2.155 1.00 87.62 75 GLN A C 1
ATOM 590 O O . GLN A 1 75 ? 1.207 5.535 -2.687 1.00 87.62 75 GLN A O 1
ATOM 595 N N . PRO A 1 76 ? 0.218 7.580 -2.740 1.00 86.69 76 PRO A N 1
ATOM 596 C CA . PRO A 1 76 ? -0.342 7.418 -4.069 1.00 86.69 76 PRO A CA 1
ATOM 597 C C . PRO A 1 76 ? 0.779 7.207 -5.089 1.00 86.69 76 PRO A C 1
ATOM 599 O O . PRO A 1 76 ? 1.791 7.911 -5.096 1.00 86.69 76 PRO A O 1
ATOM 602 N N . ARG A 1 77 ? 0.595 6.217 -5.962 1.00 86.44 77 ARG A N 1
ATOM 603 C CA . ARG A 1 77 ? 1.486 5.937 -7.093 1.00 86.44 77 ARG A CA 1
ATOM 604 C C . ARG A 1 77 ? 0.776 6.257 -8.403 1.00 86.44 77 ARG A C 1
ATOM 606 O O . ARG A 1 77 ? -0.441 6.409 -8.443 1.00 86.44 77 ARG A O 1
ATOM 613 N N . GLY A 1 78 ? 1.548 6.368 -9.482 1.00 83.81 78 GLY A N 1
ATOM 614 C CA . GLY A 1 78 ? 0.979 6.540 -10.818 1.00 83.81 78 GLY A CA 1
ATOM 615 C C . GLY A 1 78 ? 0.031 5.393 -11.184 1.00 83.81 78 GLY A C 1
ATOM 616 O O . GLY A 1 78 ? 0.198 4.270 -10.708 1.00 83.81 78 GLY A O 1
ATOM 617 N N . ARG A 1 79 ? -0.933 5.674 -12.072 1.00 82.94 79 ARG A N 1
ATOM 618 C CA . ARG A 1 79 ? -1.954 4.714 -12.539 1.00 82.94 79 ARG A CA 1
ATOM 619 C C . ARG A 1 79 ? -1.356 3.393 -13.039 1.00 82.94 79 ARG A C 1
ATOM 621 O O . ARG A 1 79 ? -1.953 2.340 -12.845 1.00 82.94 79 ARG A O 1
ATOM 628 N N . THR A 1 80 ? -0.179 3.453 -13.659 1.00 84.00 80 THR A N 1
ATOM 629 C CA . THR A 1 80 ? 0.526 2.286 -14.196 1.00 84.00 80 THR A CA 1
ATOM 630 C C . THR A 1 80 ? 1.859 2.113 -13.479 1.00 84.00 80 THR A C 1
ATOM 632 O O . THR A 1 80 ? 2.761 2.938 -13.615 1.00 84.00 80 THR A O 1
ATOM 635 N N . VAL A 1 81 ? 2.002 1.016 -12.732 1.00 84.56 81 VAL A N 1
ATOM 636 C CA . VAL A 1 81 ? 3.250 0.666 -12.039 1.00 84.56 81 VAL A CA 1
ATOM 637 C C . VAL A 1 81 ? 4.019 -0.355 -12.872 1.00 84.56 81 VAL A C 1
ATOM 639 O O . VAL A 1 81 ? 3.674 -1.535 -12.893 1.00 84.56 81 VAL A O 1
ATOM 642 N N . VAL A 1 82 ? 5.096 0.078 -13.529 1.00 89.56 82 VAL A N 1
ATOM 643 C CA . VAL A 1 82 ? 5.976 -0.824 -14.287 1.00 89.56 82 VAL A CA 1
ATOM 644 C C . VAL A 1 82 ? 7.073 -1.376 -13.375 1.00 89.56 82 VAL A C 1
ATOM 646 O O . VAL A 1 82 ? 7.820 -0.621 -12.753 1.00 89.56 82 VAL A O 1
ATOM 649 N N . ARG A 1 83 ? 7.182 -2.706 -13.287 1.00 90.00 83 ARG A N 1
ATOM 650 C CA . ARG A 1 83 ? 8.198 -3.403 -12.482 1.00 90.00 83 ARG A CA 1
ATOM 651 C C . ARG A 1 83 ? 9.114 -4.209 -13.395 1.00 90.00 83 ARG A C 1
ATOM 653 O O . ARG A 1 83 ? 8.642 -5.030 -14.171 1.00 90.00 83 ARG A O 1
ATOM 660 N N . VAL A 1 84 ? 10.424 -4.002 -13.272 1.00 92.38 84 VAL A N 1
ATOM 661 C CA . VAL A 1 84 ? 11.431 -4.754 -14.035 1.00 92.38 84 VAL A CA 1
ATOM 662 C C . VAL A 1 84 ? 12.187 -5.684 -13.095 1.00 92.38 84 VAL A C 1
ATOM 664 O O . VAL A 1 84 ? 12.794 -5.236 -12.120 1.00 92.38 84 VAL A O 1
ATOM 667 N N . CYS A 1 85 ? 12.159 -6.980 -13.400 1.00 92.06 85 CYS A N 1
ATOM 668 C CA . CYS A 1 85 ? 12.885 -7.998 -12.653 1.00 92.06 85 CYS A CA 1
ATOM 669 C C . CYS A 1 85 ? 14.401 -7.740 -12.686 1.00 92.06 85 CYS A C 1
ATOM 671 O O . CYS A 1 85 ? 14.993 -7.541 -13.748 1.00 92.06 85 CYS A O 1
ATOM 673 N N . ARG A 1 86 ? 15.037 -7.790 -11.509 1.00 92.44 86 ARG A N 1
ATOM 674 C CA . ARG A 1 86 ? 16.499 -7.694 -11.338 1.00 92.44 86 ARG A CA 1
ATOM 675 C C . ARG A 1 86 ? 17.115 -8.915 -10.647 1.00 92.44 86 ARG A C 1
ATOM 677 O O . ARG A 1 86 ? 18.253 -8.842 -10.197 1.00 92.44 86 ARG A O 1
ATOM 684 N N . GLY A 1 87 ? 16.376 -10.022 -10.561 1.00 93.31 87 GLY A N 1
ATOM 685 C CA . GLY A 1 87 ? 16.917 -11.295 -10.078 1.00 93.31 87 GLY A CA 1
ATOM 686 C C . GLY A 1 87 ? 18.031 -11.820 -10.990 1.00 93.31 87 GLY A C 1
ATOM 687 O O . GLY A 1 87 ? 18.171 -11.368 -12.127 1.00 93.31 87 GLY A O 1
ATOM 688 N N . THR A 1 88 ? 18.805 -12.792 -10.511 1.00 95.44 88 THR A N 1
ATOM 689 C CA . THR A 1 88 ? 19.969 -13.358 -11.224 1.00 95.44 88 THR A CA 1
ATOM 690 C C . THR A 1 88 ? 19.614 -13.869 -12.623 1.00 95.44 88 THR A C 1
ATOM 692 O O . THR A 1 88 ? 20.279 -13.511 -13.593 1.00 95.44 88 THR A O 1
ATOM 695 N N . ALA A 1 89 ? 18.501 -14.596 -12.761 1.00 94.94 89 ALA A N 1
ATOM 696 C CA . ALA A 1 89 ? 18.007 -15.080 -14.053 1.00 94.94 89 ALA A CA 1
ATOM 697 C C . ALA A 1 89 ? 17.689 -13.936 -15.038 1.00 94.94 89 ALA A C 1
ATOM 699 O O . ALA A 1 89 ? 18.045 -13.987 -16.214 1.00 94.94 89 ALA A O 1
ATOM 700 N N . CYS A 1 90 ? 17.063 -12.861 -14.557 1.00 94.31 90 CYS A N 1
ATOM 701 C CA . CYS A 1 90 ? 16.768 -11.684 -15.374 1.00 94.31 90 CYS A CA 1
ATOM 702 C C . CYS A 1 90 ? 18.039 -10.882 -15.687 1.00 94.31 90 CYS A C 1
ATOM 704 O O . CYS A 1 90 ? 18.136 -10.271 -16.748 1.00 94.31 90 CYS A O 1
ATOM 706 N N . HIS A 1 91 ? 19.025 -10.886 -14.786 1.00 93.38 91 HIS A N 1
ATOM 707 C CA . HIS A 1 91 ? 20.295 -10.194 -14.971 1.00 93.38 91 HIS A CA 1
ATOM 708 C C . HIS A 1 91 ? 21.058 -10.738 -16.182 1.00 93.38 91 HIS A C 1
ATOM 710 O O . HIS A 1 91 ? 21.493 -9.947 -17.018 1.00 93.38 91 HIS A O 1
ATOM 716 N N . VAL A 1 92 ? 21.158 -12.068 -16.306 1.00 94.62 92 VAL A N 1
ATOM 717 C CA . VAL A 1 92 ? 21.869 -12.724 -17.418 1.00 94.62 92 VAL A CA 1
ATOM 718 C C . VAL A 1 92 ? 21.105 -12.641 -18.743 1.00 94.62 92 VAL A C 1
ATOM 720 O O . VAL A 1 92 ? 21.724 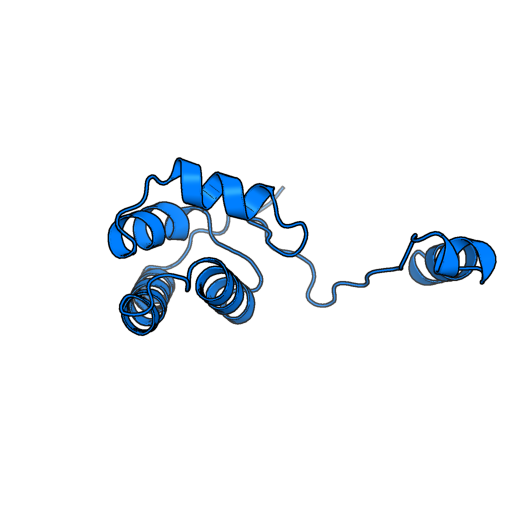-12.531 -19.794 1.00 94.62 92 VAL A O 1
ATOM 723 N N . ARG A 1 93 ? 19.763 -12.603 -18.714 1.00 92.81 93 ARG A N 1
ATOM 724 C CA . ARG A 1 93 ? 18.913 -12.496 -19.920 1.00 92.81 93 ARG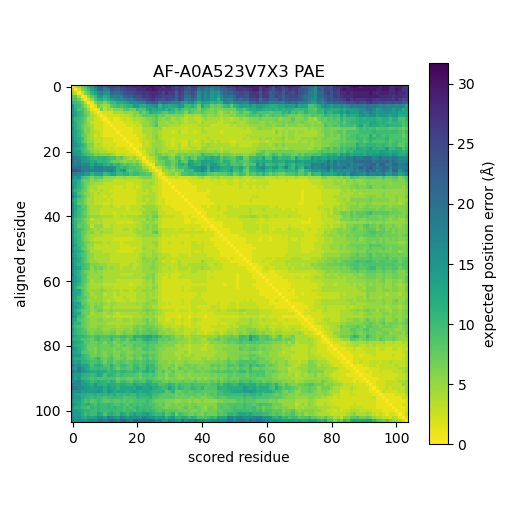 A CA 1
ATOM 725 C C 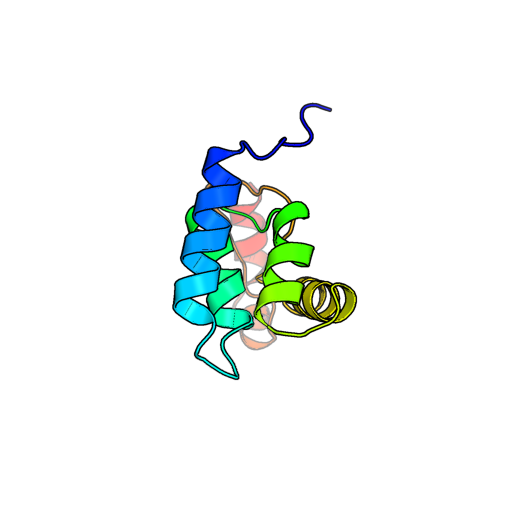. ARG A 1 93 ? 18.679 -11.061 -20.414 1.00 92.81 93 ARG A C 1
ATOM 727 O O . ARG A 1 93 ? 17.823 -10.844 -21.264 1.00 92.81 93 ARG A O 1
ATOM 734 N N . GLY A 1 94 ? 19.406 -10.070 -19.893 1.00 90.56 94 GLY A N 1
ATOM 735 C CA . GLY A 1 94 ? 19.315 -8.688 -20.384 1.00 90.56 94 GLY A CA 1
ATOM 736 C C . GLY A 1 94 ? 18.257 -7.810 -19.702 1.00 90.56 94 GLY A C 1
ATOM 737 O O . GLY A 1 94 ? 17.828 -6.806 -20.267 1.00 90.56 94 GLY A O 1
ATOM 738 N N . GLY A 1 95 ? 17.870 -8.102 -18.457 1.00 92.31 95 GLY A N 1
ATOM 739 C CA . GLY A 1 95 ? 16.932 -7.278 -17.677 1.00 92.31 95 GLY A CA 1
ATOM 740 C C . GLY A 1 95 ? 17.384 -5.821 -17.487 1.00 92.31 95 GLY A C 1
ATOM 741 O O . GLY A 1 95 ? 16.556 -4.913 -17.410 1.00 92.31 95 GLY A O 1
ATOM 742 N N . LYS A 1 96 ? 18.702 -5.559 -17.499 1.00 91.62 96 LYS A N 1
ATOM 743 C CA . LYS A 1 96 ? 19.254 -4.189 -17.525 1.00 91.62 96 LYS A CA 1
ATOM 744 C C . LYS A 1 96 ? 18.849 -3.420 -18.789 1.00 91.62 96 LYS A C 1
ATOM 746 O O . LYS A 1 96 ? 18.600 -2.220 -18.703 1.00 91.62 96 LYS A O 1
ATOM 751 N N . THR A 1 97 ? 18.773 -4.091 -19.937 1.00 93.31 97 THR A N 1
ATOM 752 C CA . THR A 1 97 ? 18.375 -3.486 -21.216 1.00 93.31 97 THR A CA 1
ATOM 753 C C . THR A 1 97 ? 16.901 -3.102 -21.190 1.00 93.31 97 THR A C 1
ATOM 755 O O . THR A 1 97 ? 16.573 -1.960 -21.499 1.00 93.31 97 THR A O 1
ATOM 758 N N . ILE A 1 98 ? 16.031 -3.997 -20.707 1.00 93.69 98 ILE A N 1
ATOM 759 C CA . ILE A 1 98 ? 14.594 -3.719 -20.529 1.00 93.69 98 ILE A CA 1
ATOM 760 C C . ILE A 1 98 ? 14.391 -2.489 -19.641 1.00 93.69 98 ILE A C 1
ATOM 762 O O . ILE A 1 98 ? 13.638 -1.584 -19.987 1.00 93.69 98 ILE A O 1
ATOM 766 N N . LEU A 1 99 ? 15.114 -2.408 -18.520 1.00 93.44 99 LEU A N 1
ATOM 767 C CA . LEU A 1 99 ? 15.029 -1.252 -17.633 1.00 93.44 99 LEU A CA 1
ATOM 768 C C . LEU A 1 99 ? 15.428 0.061 -18.326 1.00 93.44 99 LEU A C 1
ATOM 770 O O . LEU A 1 99 ? 14.811 1.088 -18.055 1.00 93.44 99 LEU A O 1
ATOM 774 N N . LYS A 1 100 ? 16.462 0.050 -19.179 1.00 93.38 100 LYS A N 1
ATOM 775 C CA . LYS A 1 100 ? 16.866 1.245 -19.938 1.00 93.38 100 LYS A CA 1
ATOM 776 C C . LYS A 1 100 ? 15.781 1.678 -20.923 1.00 93.38 100 LYS A C 1
ATOM 778 O O . LYS A 1 100 ? 15.547 2.872 -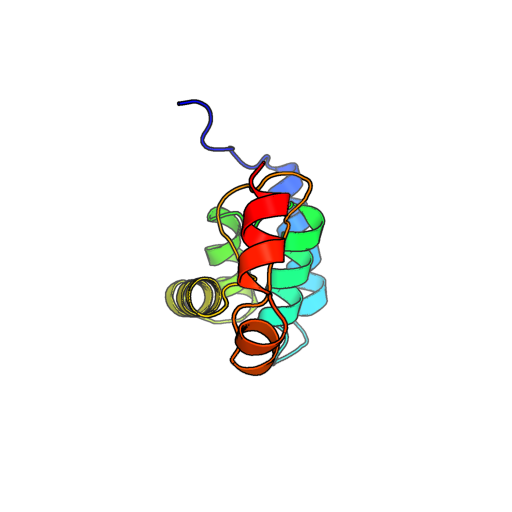21.040 1.00 93.38 100 LYS A O 1
ATOM 783 N N . LEU A 1 101 ? 15.128 0.727 -21.592 1.00 92.88 101 LEU A N 1
ATOM 784 C CA . LEU A 1 101 ? 14.060 1.008 -22.555 1.00 92.88 101 LEU A CA 1
ATOM 785 C C . LEU A 1 101 ? 12.816 1.592 -21.880 1.00 92.88 101 LEU A C 1
ATOM 787 O O . LEU A 1 101 ? 12.275 2.571 -22.364 1.00 92.88 101 LEU A O 1
ATOM 791 N N . VAL A 1 102 ? 12.402 1.035 -20.739 1.00 91.00 102 VAL A N 1
ATOM 792 C CA . VAL A 1 102 ? 11.208 1.484 -19.996 1.00 91.00 102 VAL A CA 1
ATOM 793 C C . VAL A 1 102 ? 11.387 2.866 -19.352 1.00 91.00 102 VAL A C 1
ATOM 795 O O . VAL A 1 102 ? 10.408 3.546 -19.067 1.00 91.00 102 VAL A O 1
ATOM 798 N N . LYS A 1 103 ? 12.628 3.277 -19.072 1.00 85.50 103 LYS A N 1
ATOM 799 C CA . LYS A 1 103 ? 12.934 4.600 -18.504 1.00 85.50 103 LYS A CA 1
ATOM 800 C C . LYS A 1 103 ? 12.965 5.726 -19.540 1.00 85.50 103 LYS A C 1
ATOM 802 O O . LYS A 1 103 ? 13.145 6.874 -19.138 1.00 85.50 103 LYS A O 1
ATOM 807 N N . ARG A 1 104 ? 12.914 5.382 -20.823 1.00 68.94 104 ARG A N 1
ATOM 808 C CA . ARG A 1 104 ? 13.028 6.313 -21.940 1.00 68.94 104 ARG A CA 1
ATOM 809 C C . ARG A 1 104 ? 11.649 6.809 -22.344 1.00 68.94 104 ARG A C 1
ATOM 811 O O . ARG A 1 104 ? 11.580 8.000 -22.699 1.00 68.94 104 ARG A O 1
#

pLDDT: mean 85.12, std 12.6, range [30.0, 95.44]

Secondary structure (DSSP, 8-state):
--------HHHHHHHHHHHHHHTT-TT-HHHHHHHHHHHHSS--TTHHHHHHHHHT--HHHHHHHHHH-TT--SS---SS------SHHHHHTTHHHHHHHHT-

Mean predicted aligned error: 6.76 Å

Foldseek 3Di:
DDDPDDDDPVLVVVLLVLLVVCLPPLPCLVVSLVVNCVVVVARALVSLVVNCVSNVHDSVVSVVVQVVDPVHHNDHDDPDDDDQDPDPVCVVVPSVVVVVVVVD

Nearest PDB structures (foldseek):
  6vw7-assembly1_A  TM=9.433E-01  e=1.634E-06  Cupriavidus necator
  7t2r-assembly1_H  TM=8.647E-01  e=1.282E-06  Acetomicrobium mobile
  6tg9-assembly1_G  TM=9.313E-01  e=9.480E-06  Rhodobacter capsulatus Y262
  7q4w-assembly1_G  TM=8.021E-01  e=4.056E-06  Acetobacterium woodii DSM 1030
  7p64-assembly1_E  TM=7.601E-01  e=2.657E-05  Escherichia coli BL21(DE3)